Protein AF-A0A959FGG9-F1 (afdb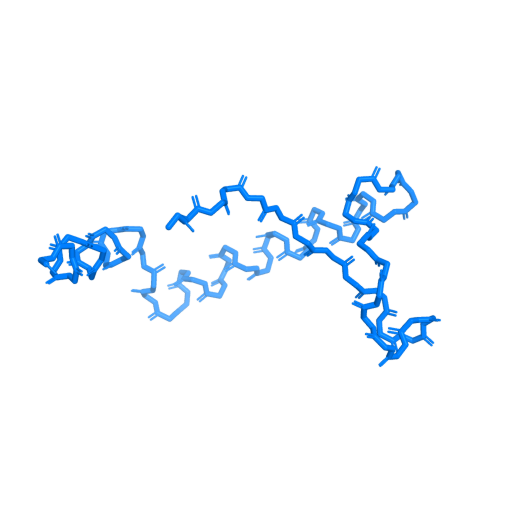_monomer_lite)

pLDDT: mean 82.15, std 15.14, range [46.41, 96.06]

Secondary structure (DSSP, 8-state):
----------TTT-TT-----TT-GGGHHHHHHHHHHHHHHHHHHT--HHHHHHHHHHS--

Sequence (61 aa):
YDVDEWELYDRMKDPGEMNNVYDDPAYAEVVAQLKKDLAALRTKYKDSEELDQKYIDQYKQ

Radius of gyration: 14.72 Å; chains: 1; bounding box: 38×23×30 Å

Foldseek 3Di:
DDDPDDFDADCVVCVPSPDGCLPPPVCVVVNVVVVVVVVVVCVVVVVDVVVVVVVVVVPPD

Structure (mmCIF, N/CA/C/O backbone):
data_AF-A0A959FGG9-F1
#
_entry.id   AF-A0A959FGG9-F1
#
loop_
_atom_site.group_PDB
_atom_site.id
_atom_site.type_symbol
_atom_site.label_atom_id
_atom_site.label_alt_id
_atom_site.label_comp_id
_atom_site.label_asym_id
_atom_site.label_entity_id
_atom_site.label_seq_id
_atom_site.pdbx_PDB_ins_code
_atom_site.Cartn_x
_atom_site.Cartn_y
_atom_site.Cartn_z
_atom_site.occupancy
_atom_site.B_iso_or_equiv
_atom_site.auth_seq_id
_atom_site.auth_comp_id
_atom_site.auth_asym_id
_atom_site.auth_atom_id
_atom_site.pdbx_PDB_model_num
ATOM 1 N N . TYR A 1 1 ? -19.363 4.876 -7.894 1.00 46.41 1 TYR A N 1
ATOM 2 C CA . TYR A 1 1 ? -18.963 3.494 -8.187 1.00 46.41 1 TYR A CA 1
ATOM 3 C C . TYR A 1 1 ? -17.693 3.274 -7.411 1.00 46.41 1 TYR A C 1
ATOM 5 O O . TYR A 1 1 ? -16.698 3.896 -7.752 1.00 46.41 1 TYR A O 1
ATOM 13 N N . ASP A 1 2 ? -17.791 2.547 -6.304 1.00 55.94 2 ASP A N 1
ATOM 14 C CA . ASP A 1 2 ? -16.612 2.057 -5.596 1.00 55.94 2 ASP A CA 1
ATOM 15 C C . ASP A 1 2 ? -16.208 0.784 -6.335 1.00 55.94 2 ASP A C 1
ATOM 17 O O . ASP A 1 2 ? -17.048 -0.104 -6.520 1.00 55.94 2 ASP A O 1
ATOM 21 N N . VAL A 1 3 ? -15.009 0.768 -6.902 1.00 67.75 3 VAL A N 1
ATOM 22 C CA . VAL A 1 3 ? -14.498 -0.406 -7.607 1.00 67.75 3 VAL A CA 1
ATOM 23 C C . VAL A 1 3 ? -13.665 -1.157 -6.580 1.00 67.75 3 VAL A C 1
ATOM 25 O O . VAL A 1 3 ? -12.673 -0.625 -6.094 1.00 67.75 3 VAL A O 1
ATOM 28 N N . ASP A 1 4 ? -14.106 -2.360 -6.211 1.00 78.44 4 ASP A N 1
ATOM 29 C CA . ASP A 1 4 ? -13.406 -3.231 -5.258 1.00 78.44 4 ASP A CA 1
ATOM 30 C C . ASP A 1 4 ? -12.202 -3.898 -5.942 1.00 78.44 4 ASP A C 1
ATOM 32 O O . ASP A 1 4 ? -12.176 -5.101 -6.202 1.00 78.44 4 ASP A O 1
ATOM 36 N N . GLU A 1 5 ? -11.230 -3.071 -6.325 1.00 85.75 5 GLU A N 1
ATOM 37 C CA . GLU A 1 5 ? -10.007 -3.471 -7.011 1.00 85.75 5 GLU A CA 1
ATOM 38 C C . GLU A 1 5 ? -8.781 -2.946 -6.265 1.00 85.75 5 GLU A C 1
ATOM 40 O O . GLU A 1 5 ? -8.782 -1.872 -5.662 1.00 85.75 5 GLU A O 1
ATOM 45 N N . TRP A 1 6 ? -7.714 -3.742 -6.295 1.00 91.56 6 TRP A N 1
ATOM 46 C CA . TRP A 1 6 ? -6.439 -3.391 -5.689 1.00 91.56 6 TRP A CA 1
ATOM 47 C C . TRP A 1 6 ? -5.448 -2.954 -6.760 1.00 91.56 6 TRP A C 1
ATOM 49 O O . TRP A 1 6 ? -5.330 -3.572 -7.818 1.00 91.56 6 TRP A O 1
ATOM 59 N N . GLU A 1 7 ? -4.672 -1.928 -6.435 1.00 93.31 7 GLU A N 1
ATOM 60 C CA . GLU A 1 7 ? -3.592 -1.440 -7.281 1.00 93.31 7 GLU A CA 1
ATOM 61 C C . GLU A 1 7 ? -2.262 -1.488 -6.530 1.00 93.31 7 GLU A C 1
ATOM 63 O O . GLU A 1 7 ? -2.189 -1.242 -5.322 1.00 93.31 7 GLU A O 1
ATOM 68 N N . LEU A 1 8 ? -1.195 -1.814 -7.255 1.00 94.69 8 LEU A N 1
ATOM 69 C CA . LEU A 1 8 ? 0.172 -1.765 -6.758 1.00 94.69 8 LEU A CA 1
ATOM 70 C C . LEU A 1 8 ? 1.063 -1.140 -7.825 1.00 94.69 8 LEU A C 1
ATOM 72 O O . LEU A 1 8 ? 1.113 -1.628 -8.949 1.00 94.69 8 LEU A O 1
ATOM 76 N N . TYR A 1 9 ? 1.817 -0.113 -7.438 1.00 94.88 9 TYR A N 1
ATOM 77 C CA . TYR A 1 9 ? 2.753 0.584 -8.315 1.00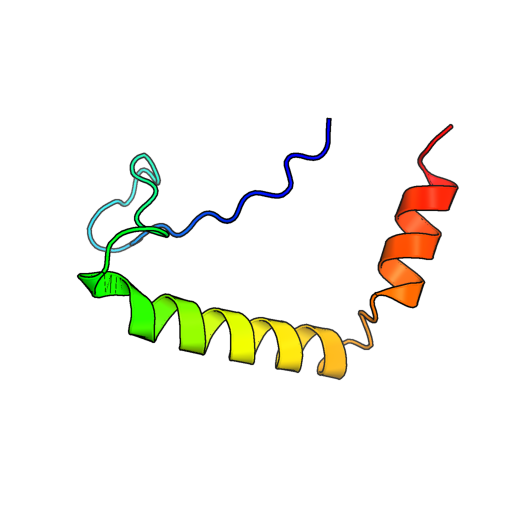 94.88 9 TYR A CA 1
ATOM 78 C C . TYR A 1 9 ? 4.173 0.521 -7.753 1.00 94.88 9 TYR A C 1
ATOM 80 O O . TYR A 1 9 ? 4.428 0.836 -6.585 1.00 94.88 9 TYR A O 1
ATOM 88 N N . ASP A 1 10 ? 5.125 0.140 -8.601 1.00 93.44 10 ASP A N 1
ATOM 89 C CA . ASP A 1 10 ? 6.546 0.201 -8.275 1.00 93.44 10 ASP A CA 1
ATOM 90 C C . ASP A 1 10 ? 7.062 1.617 -8.540 1.00 93.44 10 ASP A C 1
ATOM 92 O O . ASP A 1 10 ? 7.457 1.942 -9.651 1.00 93.44 10 ASP A O 1
ATOM 96 N N . ARG A 1 11 ? 7.109 2.465 -7.512 1.00 92.19 11 ARG A N 1
ATOM 97 C CA . ARG A 1 11 ? 7.527 3.873 -7.663 1.00 92.19 11 ARG A CA 1
ATOM 98 C C . ARG A 1 11 ? 8.977 4.066 -8.124 1.00 92.19 11 ARG A C 1
ATOM 100 O O . ARG A 1 11 ? 9.343 5.168 -8.523 1.00 92.19 11 ARG A O 1
ATOM 107 N N . MET A 1 12 ? 9.821 3.035 -8.028 1.00 92.81 12 MET A N 1
ATOM 108 C CA . MET A 1 12 ? 11.213 3.112 -8.481 1.00 92.81 12 MET A CA 1
ATOM 109 C C . MET A 1 12 ? 11.320 2.826 -9.977 1.00 92.81 12 MET A C 1
ATOM 111 O O . MET A 1 12 ? 12.099 3.479 -10.670 1.00 92.81 12 MET A O 1
ATOM 115 N N . LYS A 1 13 ? 10.558 1.844 -10.471 1.00 90.00 13 LYS A N 1
ATOM 116 C CA . LYS A 1 13 ? 10.540 1.467 -11.894 1.00 90.00 13 LYS A CA 1
ATOM 117 C C . LYS A 1 13 ? 9.520 2.258 -12.708 1.00 90.00 13 LYS A C 1
ATOM 119 O O . LYS A 1 13 ? 9.740 2.479 -13.894 1.00 90.00 13 LYS A O 1
ATOM 124 N N . ASP A 1 14 ? 8.442 2.687 -12.069 1.00 91.69 14 ASP A N 1
ATOM 125 C CA . ASP A 1 14 ? 7.327 3.418 -12.650 1.00 91.69 14 ASP A CA 1
ATOM 126 C C . ASP A 1 14 ? 7.008 4.682 -11.831 1.00 91.69 14 ASP A C 1
ATOM 128 O O . ASP A 1 14 ? 6.038 4.733 -11.072 1.00 91.69 14 ASP A O 1
ATOM 132 N N . PRO A 1 15 ? 7.826 5.738 -11.974 1.00 91.00 15 PRO A N 1
ATOM 133 C CA . PRO A 1 15 ? 7.596 7.009 -11.290 1.00 91.00 15 PRO A CA 1
ATOM 134 C C . PRO A 1 15 ? 6.324 7.730 -11.763 1.00 91.00 15 PRO A C 1
ATOM 136 O O . PRO A 1 15 ? 5.933 8.719 -11.148 1.00 91.00 15 PRO A O 1
ATOM 139 N N . GLY A 1 16 ? 5.720 7.285 -12.871 1.00 93.56 16 GLY A N 1
ATOM 140 C CA . GLY A 1 16 ? 4.459 7.815 -13.377 1.00 93.56 16 GLY A CA 1
ATOM 141 C C . GLY A 1 16 ? 3.227 7.070 -12.868 1.00 93.56 16 GLY A C 1
ATOM 142 O O . GLY A 1 16 ? 2.133 7.522 -13.179 1.00 93.56 16 GLY A O 1
ATOM 143 N N . GLU A 1 17 ? 3.389 5.963 -12.131 1.00 91.44 17 GLU A N 1
ATOM 144 C CA . GLU A 1 17 ? 2.280 5.131 -11.630 1.00 91.44 17 GLU A CA 1
ATOM 145 C C . GLU A 1 17 ? 1.306 4.724 -12.756 1.00 91.44 17 GLU A C 1
ATOM 147 O O . GLU A 1 17 ? 0.089 4.746 -12.606 1.00 91.44 17 GLU A O 1
ATOM 152 N N . MET A 1 18 ? 1.850 4.385 -13.928 1.00 93.38 18 MET A N 1
ATOM 153 C CA . MET A 1 18 ? 1.080 4.069 -15.136 1.00 93.38 18 MET A CA 1
ATOM 154 C C . MET A 1 18 ? 0.780 2.571 -15.286 1.00 93.38 18 MET A C 1
ATOM 156 O O . MET A 1 18 ? -0.067 2.193 -16.094 1.00 93.38 18 MET A O 1
ATOM 160 N N . ASN A 1 19 ? 1.487 1.711 -14.552 1.00 91.12 19 ASN A N 1
ATOM 161 C CA . ASN A 1 19 ? 1.421 0.259 -14.669 1.00 91.12 19 ASN A CA 1
ATOM 162 C C . ASN A 1 19 ? 1.053 -0.364 -13.322 1.00 91.12 19 ASN A C 1
ATOM 164 O O . ASN A 1 19 ? 1.882 -0.437 -12.412 1.00 91.12 19 ASN A O 1
ATOM 168 N N . ASN A 1 20 ? -0.176 -0.869 -13.221 1.00 92.88 20 ASN A N 1
ATOM 169 C CA . ASN A 1 20 ? -0.596 -1.667 -12.078 1.00 92.88 20 ASN A CA 1
ATOM 170 C C . ASN A 1 20 ? 0.065 -3.057 -12.147 1.00 92.88 20 ASN A C 1
ATOM 172 O O . ASN A 1 20 ? -0.198 -3.834 -13.065 1.00 92.88 20 ASN A O 1
ATOM 176 N N . VAL A 1 21 ? 0.924 -3.364 -11.174 1.00 94.44 21 VAL A N 1
ATOM 177 C CA . VAL A 1 21 ? 1.649 -4.641 -11.049 1.00 94.44 21 VAL A CA 1
ATOM 178 C C . VAL A 1 21 ? 1.062 -5.551 -9.967 1.00 94.44 21 VAL A C 1
ATOM 180 O O . VAL A 1 21 ? 1.703 -6.514 -9.555 1.00 94.44 21 VAL A O 1
ATOM 183 N N . TYR A 1 22 ? -0.148 -5.260 -9.480 1.00 93.88 22 TYR A N 1
ATOM 184 C CA . TYR A 1 22 ? -0.777 -6.016 -8.395 1.00 93.88 22 TYR A CA 1
ATOM 185 C C . TYR A 1 22 ? -0.941 -7.514 -8.709 1.00 93.88 22 TYR A C 1
ATOM 187 O O . TYR A 1 22 ? -0.663 -8.348 -7.847 1.00 93.88 22 TYR A O 1
ATOM 195 N N . ASP A 1 23 ? -1.319 -7.857 -9.944 1.00 92.44 23 ASP A N 1
ATOM 196 C CA . ASP A 1 23 ? -1.492 -9.247 -10.393 1.00 92.44 23 ASP A CA 1
ATOM 197 C C . ASP A 1 23 ? -0.195 -9.894 -10.919 1.00 92.44 23 ASP A C 1
ATOM 199 O O . ASP A 1 23 ? -0.202 -11.052 -11.346 1.00 92.44 23 ASP A O 1
ATOM 203 N N . ASP A 1 24 ? 0.936 -9.177 -10.901 1.00 94.00 24 ASP A N 1
ATOM 204 C CA . ASP A 1 24 ? 2.215 -9.733 -11.339 1.00 94.00 24 ASP A CA 1
ATOM 205 C C . ASP A 1 24 ? 2.755 -10.716 -10.276 1.00 94.00 24 ASP A C 1
ATOM 207 O O . ASP A 1 24 ? 2.999 -10.325 -9.125 1.00 94.00 24 ASP A O 1
ATOM 211 N N . PRO A 1 25 ? 3.003 -11.995 -10.626 1.00 94.31 25 PRO A N 1
ATOM 212 C CA . PRO A 1 25 ? 3.507 -12.987 -9.680 1.00 94.31 25 PRO A CA 1
ATOM 213 C C . PRO A 1 25 ? 4.867 -12.615 -9.072 1.00 94.31 25 PRO A C 1
ATOM 215 O O . PRO A 1 25 ? 5.171 -13.061 -7.966 1.00 94.31 25 PRO A O 1
ATOM 218 N N . ALA A 1 26 ? 5.676 -11.786 -9.740 1.00 94.62 26 ALA A N 1
ATOM 219 C CA . ALA A 1 26 ? 6.937 -11.287 -9.193 1.00 94.62 26 ALA A CA 1
ATOM 220 C C . ALA A 1 26 ? 6.737 -10.375 -7.969 1.00 94.62 26 ALA A C 1
ATOM 222 O O . ALA A 1 26 ? 7.645 -10.248 -7.147 1.00 94.62 26 ALA A O 1
ATOM 223 N N . TYR A 1 27 ? 5.555 -9.769 -7.827 1.00 9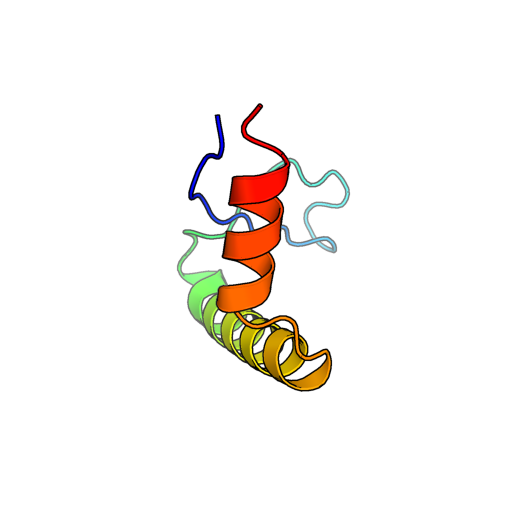4.44 27 TYR A N 1
ATOM 224 C CA . TYR A 1 27 ? 5.205 -8.863 -6.733 1.00 94.44 27 TYR A CA 1
ATOM 225 C C . TYR A 1 27 ? 4.286 -9.510 -5.685 1.00 94.44 27 TYR A C 1
ATOM 227 O O . TYR A 1 27 ? 3.951 -8.866 -4.692 1.00 94.44 27 TYR A O 1
ATOM 235 N N . ALA A 1 28 ? 3.936 -10.794 -5.823 1.00 94.19 28 ALA A N 1
ATOM 236 C CA . ALA A 1 28 ? 3.005 -11.481 -4.923 1.00 94.19 28 ALA A CA 1
ATOM 237 C C . ALA A 1 28 ? 3.434 -11.451 -3.440 1.00 94.19 28 ALA A C 1
ATOM 239 O O . ALA A 1 28 ? 2.602 -11.250 -2.552 1.00 94.19 28 ALA A O 1
ATOM 240 N N . GLU A 1 29 ? 4.732 -11.603 -3.155 1.00 95.44 29 GLU A N 1
ATOM 241 C CA . GLU A 1 29 ? 5.254 -11.515 -1.781 1.00 95.44 29 GLU A CA 1
ATOM 242 C C . GLU A 1 29 ? 5.138 -10.086 -1.223 1.00 95.44 29 GLU A C 1
ATOM 244 O O . GLU A 1 29 ? 4.733 -9.889 -0.075 1.00 95.44 29 GLU A O 1
ATOM 249 N N . VAL A 1 30 ? 5.408 -9.081 -2.061 1.00 95.06 30 VAL A N 1
ATOM 250 C CA . VAL A 1 30 ? 5.268 -7.660 -1.714 1.00 95.06 30 VAL A CA 1
ATOM 251 C C . VAL A 1 30 ? 3.804 -7.323 -1.429 1.00 95.06 30 VAL A C 1
ATOM 253 O O . VAL A 1 30 ? 3.515 -6.690 -0.415 1.00 95.06 30 VAL A O 1
ATOM 256 N N . VAL A 1 31 ? 2.869 -7.801 -2.258 1.00 95.38 31 VAL A N 1
ATOM 257 C CA . VAL A 1 31 ? 1.422 -7.639 -2.040 1.00 95.38 31 VAL A CA 1
ATOM 258 C C . VAL A 1 31 ? 1.006 -8.230 -0.694 1.00 95.38 31 VAL A C 1
ATOM 260 O O . VAL A 1 31 ? 0.311 -7.571 0.082 1.00 95.38 31 VAL A O 1
ATOM 263 N N . ALA A 1 32 ? 1.440 -9.456 -0.385 1.00 94.62 32 ALA A N 1
ATOM 264 C CA . ALA A 1 32 ? 1.100 -10.113 0.873 1.00 94.62 32 ALA A CA 1
ATOM 265 C C . ALA A 1 32 ? 1.617 -9.326 2.089 1.00 94.62 32 ALA A C 1
ATOM 267 O O . ALA A 1 32 ? 0.885 -9.135 3.066 1.00 94.62 32 ALA A O 1
ATOM 268 N N . GLN A 1 33 ? 2.853 -8.826 2.013 1.00 96.06 33 GLN A N 1
ATOM 269 C CA . GLN A 1 33 ? 3.451 -8.018 3.070 1.00 96.06 33 GLN A CA 1
ATOM 270 C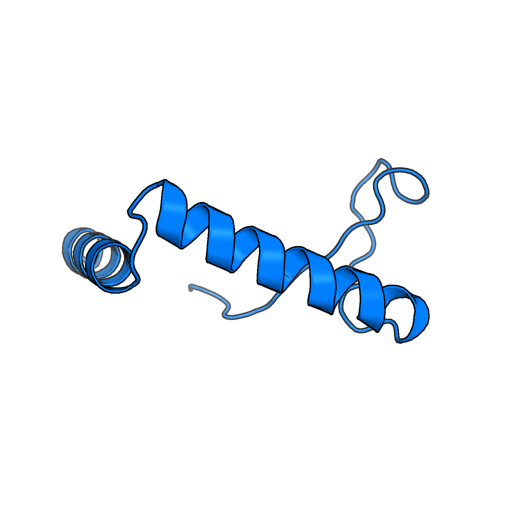 C . GLN A 1 33 ? 2.720 -6.677 3.245 1.00 96.06 33 GLN A C 1
ATOM 272 O O . GLN A 1 33 ? 2.330 -6.336 4.360 1.00 96.06 33 GLN A O 1
ATOM 277 N N . LEU A 1 34 ? 2.439 -5.961 2.153 1.00 95.44 34 LEU A N 1
ATOM 278 C CA . LEU A 1 34 ? 1.731 -4.678 2.198 1.00 95.44 34 LEU A CA 1
ATOM 279 C C . LEU A 1 34 ? 0.304 -4.816 2.739 1.00 95.44 34 LEU A C 1
ATOM 281 O O . LEU A 1 34 ? -0.123 -3.991 3.543 1.00 95.44 34 LEU A O 1
ATOM 285 N N . LYS A 1 35 ? -0.423 -5.879 2.373 1.00 93.69 35 LYS A N 1
ATOM 286 C CA . LYS A 1 35 ? -1.754 -6.156 2.938 1.00 93.69 35 LYS A CA 1
ATOM 287 C C . LYS A 1 35 ? -1.702 -6.399 4.443 1.00 93.69 35 LYS A C 1
ATOM 289 O O . LYS A 1 35 ? -2.565 -5.917 5.176 1.00 93.69 35 LYS A O 1
ATOM 294 N N . LYS A 1 36 ? -0.684 -7.121 4.917 1.00 94.75 36 LYS A N 1
ATOM 295 C CA . LYS A 1 36 ? -0.472 -7.351 6.350 1.00 94.75 36 LYS A CA 1
ATOM 296 C C . LYS A 1 36 ? -0.174 -6.045 7.086 1.00 94.75 36 LYS A C 1
ATOM 298 O O . LYS A 1 36 ? -0.752 -5.800 8.145 1.00 94.75 36 LYS A O 1
ATOM 303 N N . ASP A 1 37 ? 0.683 -5.204 6.519 1.00 93.62 37 ASP A N 1
ATOM 304 C CA . ASP A 1 37 ? 1.033 -3.912 7.108 1.00 93.62 37 ASP A CA 1
ATOM 305 C C . ASP A 1 37 ? -0.168 -2.960 7.119 1.00 93.62 37 ASP A C 1
ATOM 307 O O . ASP A 1 37 ? -0.420 -2.302 8.129 1.00 93.62 37 ASP A O 1
ATOM 311 N N . LEU A 1 38 ? -0.977 -2.955 6.056 1.00 91.44 38 LEU A N 1
ATOM 312 C CA . LEU A 1 38 ? -2.229 -2.204 5.996 1.00 91.44 38 LEU A CA 1
ATOM 313 C C . LEU A 1 38 ? -3.215 -2.655 7.080 1.00 91.44 38 LEU A C 1
ATOM 315 O O . LEU A 1 38 ? -3.754 -1.816 7.798 1.00 91.44 38 LEU A O 1
ATOM 319 N N . ALA A 1 39 ? -3.420 -3.964 7.255 1.00 88.56 39 ALA A N 1
ATOM 320 C CA . ALA A 1 39 ? -4.290 -4.490 8.309 1.00 88.56 39 ALA A CA 1
ATOM 321 C C . ALA A 1 39 ? -3.798 -4.095 9.717 1.00 88.56 39 ALA A C 1
ATOM 323 O O . ALA A 1 39 ? -4.591 -3.726 10.592 1.00 88.56 39 ALA A O 1
ATOM 324 N N . ALA A 1 40 ? -2.480 -4.117 9.934 1.00 89.44 40 ALA A N 1
ATOM 325 C CA . ALA A 1 40 ? -1.872 -3.682 11.187 1.00 89.44 40 ALA A CA 1
ATOM 326 C C . ALA A 1 40 ? -2.044 -2.171 11.419 1.00 89.44 40 ALA A C 1
ATOM 328 O O . ALA A 1 40 ? -2.346 -1.752 12.539 1.00 89.44 40 A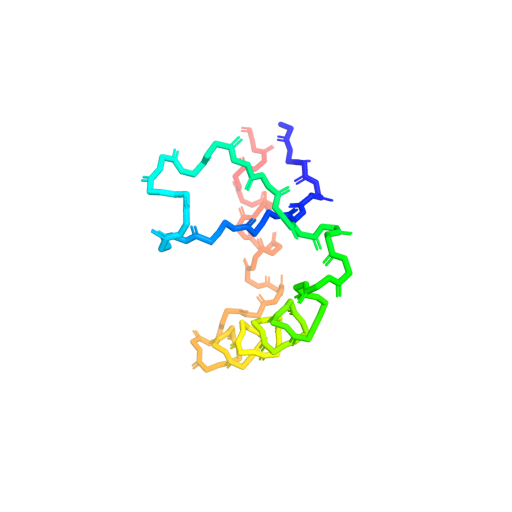LA A O 1
ATOM 329 N N . LEU A 1 41 ? -1.892 -1.352 10.374 1.00 89.81 41 LEU A N 1
ATOM 330 C CA . LEU A 1 41 ? -2.114 0.094 10.427 1.00 89.81 41 LEU A CA 1
ATOM 331 C C . LEU A 1 41 ? -3.574 0.425 10.734 1.00 89.81 41 LEU A C 1
ATOM 333 O O . LEU A 1 41 ? -3.825 1.204 11.653 1.00 89.81 41 LEU A O 1
ATOM 337 N N . ARG A 1 42 ? -4.521 -0.218 10.045 1.00 87.00 42 ARG A N 1
ATOM 338 C CA . ARG A 1 42 ? -5.958 -0.075 10.312 1.00 87.00 42 ARG A CA 1
ATOM 339 C C . ARG A 1 42 ? -6.285 -0.367 11.774 1.00 87.00 42 ARG A C 1
ATOM 341 O O . ARG A 1 42 ? -6.856 0.463 12.476 1.00 87.00 42 ARG A O 1
ATOM 348 N N . THR A 1 43 ? -5.770 -1.482 12.293 1.00 83.88 43 THR A N 1
ATOM 349 C CA . THR A 1 43 ? -5.909 -1.834 13.715 1.00 83.88 43 THR A CA 1
ATOM 350 C C . THR A 1 43 ? -5.298 -0.768 14.635 1.00 83.88 43 THR A C 1
ATOM 352 O O . THR A 1 43 ? -5.930 -0.339 15.602 1.00 83.88 43 THR A O 1
ATOM 355 N N . LYS A 1 44 ? -4.075 -0.305 14.340 1.00 82.75 44 LYS A N 1
ATOM 356 C CA . LYS A 1 44 ? -3.350 0.691 15.148 1.00 82.75 44 LYS A CA 1
ATOM 357 C C . LYS A 1 44 ? -4.108 2.013 15.257 1.00 82.75 44 LYS A C 1
ATOM 359 O O . LYS A 1 44 ? -4.160 2.593 16.341 1.00 82.75 44 LYS A O 1
ATOM 364 N N . TYR A 1 45 ? -4.667 2.494 14.152 1.00 84.75 45 TYR A N 1
ATOM 365 C CA . TYR A 1 45 ? -5.385 3.767 14.106 1.00 84.75 45 TYR A CA 1
ATOM 366 C C . TYR A 1 45 ? -6.868 3.639 14.460 1.00 84.75 45 TYR A C 1
ATOM 368 O O . TYR A 1 45 ? -7.576 4.642 14.445 1.00 84.75 45 TYR A O 1
ATOM 376 N N . LYS A 1 46 ? -7.308 2.441 14.879 1.00 77.44 46 LYS A N 1
ATOM 377 C CA . LYS A 1 46 ? -8.712 2.117 15.168 1.00 77.44 46 LYS A CA 1
ATOM 378 C C . LYS A 1 46 ? -9.614 2.376 13.962 1.00 77.44 46 LYS A C 1
ATOM 380 O O . LYS A 1 46 ? -10.770 2.732 14.131 1.00 77.44 46 LYS A O 1
ATOM 385 N N . ASP A 1 47 ? -9.064 2.193 12.771 1.00 69.00 47 ASP A N 1
ATOM 386 C CA . ASP A 1 47 ? -9.749 2.258 11.488 1.00 69.00 47 ASP A CA 1
ATOM 387 C C . ASP A 1 47 ? -10.340 0.872 11.201 1.00 69.00 47 ASP A C 1
ATOM 389 O O . ASP A 1 47 ? -9.826 0.077 10.415 1.00 69.00 47 ASP A O 1
ATOM 393 N N . SER A 1 48 ? -11.309 0.490 12.032 1.00 63.94 48 SER A N 1
ATOM 394 C CA . SER A 1 48 ? -12.011 -0.787 11.925 1.00 63.94 48 SER A CA 1
ATOM 395 C C . SER A 1 48 ? -13.079 -0.702 10.843 1.00 63.94 48 SER A C 1
ATOM 397 O O . SER A 1 48 ? -13.711 0.341 10.705 1.00 63.94 48 SER A O 1
ATOM 399 N N . GLU A 1 49 ? -13.368 -1.814 10.167 1.00 61.50 49 GLU A N 1
ATOM 400 C CA . GLU A 1 49 ? -14.402 -1.882 9.119 1.00 61.50 49 GLU A CA 1
ATOM 401 C C . GLU A 1 49 ? -15.779 -1.355 9.585 1.00 61.50 49 GLU A C 1
ATOM 403 O O . GLU A 1 49 ? -16.546 -0.834 8.783 1.00 61.50 49 GLU A O 1
ATOM 408 N N . GLU A 1 50 ? -16.089 -1.395 10.890 1.00 59.16 50 GLU A N 1
ATOM 409 C CA . GLU A 1 50 ? -17.287 -0.756 11.470 1.00 59.16 50 GLU A CA 1
ATOM 410 C C . GLU A 1 50 ? -17.323 0.779 11.320 1.00 59.16 50 GLU A C 1
ATOM 412 O O . GLU A 1 50 ? -18.403 1.358 11.206 1.00 59.16 50 GLU A O 1
ATOM 417 N N . LEU A 1 51 ? -16.171 1.457 11.337 1.00 57.78 51 LEU A N 1
ATOM 418 C CA . LEU A 1 51 ? -16.068 2.900 11.102 1.00 57.78 51 LEU A CA 1
ATOM 419 C C . LEU A 1 51 ? -16.133 3.216 9.608 1.00 57.78 51 LEU A C 1
ATOM 421 O O . LEU A 1 51 ? -16.859 4.139 9.240 1.00 57.78 51 LEU A O 1
ATOM 425 N N . ASP A 1 52 ? -15.474 2.416 8.768 1.00 59.53 52 ASP A N 1
ATOM 426 C CA . ASP A 1 52 ? -15.579 2.517 7.308 1.00 59.53 52 ASP A CA 1
ATOM 427 C C . ASP A 1 52 ? -17.036 2.373 6.861 1.00 59.53 52 ASP A C 1
ATOM 429 O O . ASP A 1 52 ? -17.571 3.254 6.187 1.00 59.53 52 ASP A O 1
ATOM 433 N N . GLN A 1 53 ? -17.732 1.330 7.328 1.00 59.41 53 GLN A N 1
ATOM 434 C CA . GLN A 1 53 ? -19.145 1.114 7.023 1.00 59.41 53 GLN A CA 1
ATOM 435 C C . GLN A 1 53 ? -20.016 2.269 7.534 1.00 59.41 53 GLN A C 1
ATOM 437 O O . GLN A 1 53 ? -20.908 2.729 6.824 1.00 59.41 53 GLN A O 1
ATOM 442 N N . LYS A 1 54 ? -19.727 2.799 8.730 1.00 60.44 54 LYS A N 1
ATOM 443 C CA . LYS A 1 54 ? -20.449 3.949 9.292 1.00 60.44 54 LYS A CA 1
ATOM 444 C C . LYS A 1 54 ? -20.295 5.210 8.437 1.00 60.44 54 LYS A C 1
ATOM 446 O O . LYS A 1 54 ? -21.279 5.926 8.259 1.00 60.44 54 LYS A O 1
ATOM 451 N N . TYR A 1 55 ? -19.103 5.500 7.915 1.00 61.47 55 TYR A N 1
ATOM 452 C CA . TYR A 1 55 ? -18.891 6.650 7.032 1.00 61.47 55 TYR A CA 1
ATOM 453 C C . TYR A 1 55 ? -19.479 6.414 5.636 1.00 61.47 55 TYR A C 1
ATOM 455 O O . TYR A 1 55 ? -20.155 7.297 5.111 1.00 61.47 55 TYR A O 1
ATOM 463 N N . ILE A 1 56 ? -19.314 5.218 5.067 1.00 63.28 56 ILE A N 1
ATOM 464 C CA . ILE A 1 56 ? -19.935 4.828 3.792 1.00 63.28 56 ILE A CA 1
ATOM 465 C C . ILE A 1 56 ? -21.462 4.981 3.865 1.00 63.28 56 ILE A C 1
ATOM 467 O O . ILE A 1 56 ? -22.071 5.514 2.938 1.00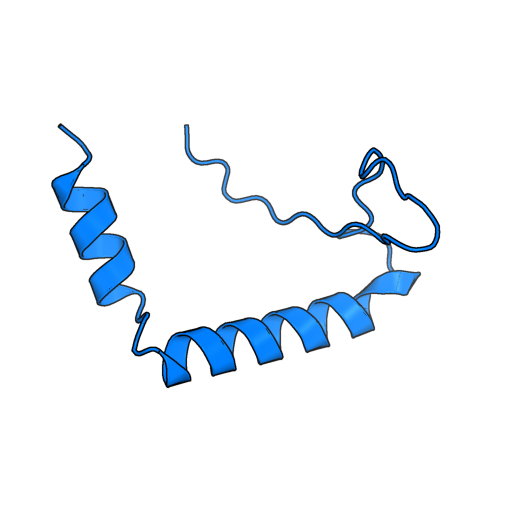 63.28 56 ILE A O 1
ATOM 471 N N . ASP A 1 57 ? -22.086 4.579 4.973 1.00 62.47 57 ASP A N 1
ATOM 472 C CA . ASP A 1 57 ? -23.530 4.719 5.177 1.00 62.47 57 ASP A CA 1
ATOM 473 C C . ASP A 1 57 ? -23.951 6.176 5.433 1.00 62.47 57 ASP A C 1
ATOM 475 O O . ASP A 1 57 ? -25.025 6.588 4.997 1.00 62.47 57 ASP A O 1
ATOM 479 N N . GLN A 1 58 ? -23.109 6.986 6.089 1.00 59.78 58 GLN A N 1
ATOM 480 C CA . GLN A 1 58 ? -23.375 8.415 6.306 1.00 59.78 58 GLN A CA 1
ATOM 481 C C . GLN A 1 58 ? -23.303 9.259 5.026 1.00 59.78 58 GLN A C 1
ATOM 483 O O . GLN A 1 58 ? -24.016 10.256 4.933 1.00 59.78 58 GLN A O 1
ATOM 488 N N . TYR A 1 59 ? -22.467 8.884 4.055 1.00 61.03 59 TYR A N 1
ATOM 489 C CA . TYR A 1 59 ? -22.253 9.651 2.820 1.00 61.03 59 TYR A CA 1
ATOM 490 C C . TYR A 1 59 ? -22.947 9.056 1.582 1.00 61.03 59 TYR A C 1
ATOM 492 O O . TYR A 1 59 ? -22.794 9.584 0.485 1.00 61.03 59 TYR A O 1
ATOM 500 N N . LYS A 1 60 ? -23.755 8.000 1.747 1.00 57.38 60 LYS A N 1
ATOM 501 C CA . LYS A 1 60 ? -24.605 7.401 0.698 1.00 57.38 60 LYS A CA 1
ATOM 502 C C . LYS A 1 60 ? -25.903 8.181 0.394 1.00 57.38 60 LYS A C 1
ATOM 504 O O . LYS A 1 60 ? -26.814 7.607 -0.202 1.00 57.38 60 LYS A O 1
ATOM 509 N N . GLN A 1 61 ? -26.010 9.451 0.801 1.00 51.09 61 GLN A N 1
ATOM 510 C CA . GLN A 1 61 ? -27.167 10.312 0.500 1.00 51.09 61 GLN A CA 1
ATOM 511 C C . GLN A 1 61 ? -27.060 11.006 -0.858 1.00 51.09 61 GLN A C 1
ATOM 513 O O . GLN A 1 61 ? -25.978 11.556 -1.158 1.00 51.09 61 GLN A O 1
#